Protein AF-A0A6S7E4U8-F1 (afdb_monomer_lite)

Foldseek 3Di:
DQVVLVVCLPPQLLVVLVVLLLLLVQLLCLLVVHFRDPCNVCRVVSNVLSVAFDNVLSVVLSVVSVVCSVCSNPPPDSSVSSVVNVVSSVVRSHD

Secondary structure (DSSP, 8-state):
-HHHHHHHHTS-HHHHHHHHHHHHHHHHHHHTTPPPSS-GGGHHHHHHHHTTS-HHHHHHHHHHHHH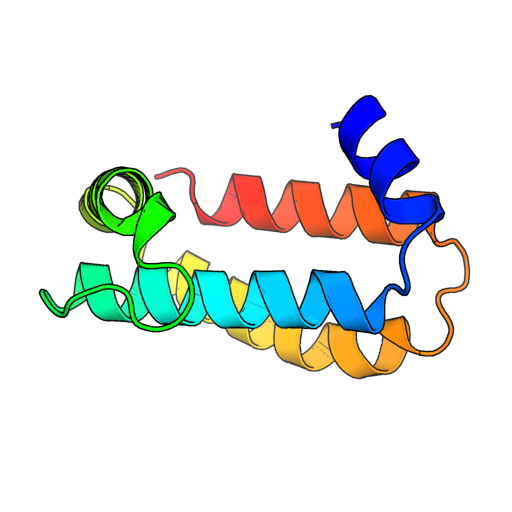HHHHHTS-S-HHHHHHHHHHHHHHHH--

Structure (mmCIF, N/CA/C/O backbone):
data_AF-A0A6S7E4U8-F1
#
_entry.id   AF-A0A6S7E4U8-F1
#
loop_
_atom_site.group_PDB
_atom_site.id
_atom_site.type_symbol
_atom_site.label_atom_id
_atom_site.label_alt_id
_atom_site.label_comp_id
_atom_site.label_asym_id
_atom_site.label_entity_id
_atom_site.label_seq_id
_atom_site.pdbx_PDB_ins_code
_atom_site.Cartn_x
_atom_site.Cartn_y
_atom_site.Cartn_z
_atom_site.occupancy
_atom_site.B_iso_or_equiv
_atom_site.auth_seq_id
_atom_site.auth_comp_id
_atom_site.auth_asym_id
_atom_site.auth_atom_id
_atom_site.pdbx_PDB_model_num
ATOM 1 N N . MET A 1 1 ? 12.850 -8.677 4.420 1.00 64.25 1 MET A N 1
ATOM 2 C CA . MET A 1 1 ? 12.888 -7.648 3.352 1.00 64.25 1 MET A CA 1
ATOM 3 C C . MET A 1 1 ? 13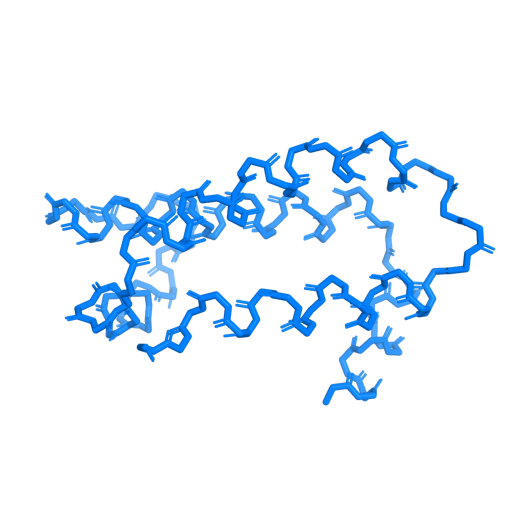.684 -8.082 2.127 1.00 64.25 1 MET A C 1
ATOM 5 O O . MET A 1 1 ? 13.183 -7.873 1.034 1.00 64.25 1 MET A O 1
ATOM 9 N N . GLY A 1 2 ? 14.869 -8.697 2.271 1.00 72.62 2 GLY A N 1
ATOM 10 C CA . GLY A 1 2 ? 15.698 -9.114 1.123 1.00 72.62 2 GLY A CA 1
ATOM 11 C C . GLY A 1 2 ? 15.000 -10.055 0.132 1.00 72.62 2 GLY A C 1
ATOM 12 O O . GLY A 1 2 ? 14.957 -9.752 -1.053 1.00 72.62 2 GLY A O 1
ATOM 13 N N . THR A 1 3 ? 14.355 -11.115 0.625 1.00 81.56 3 THR A N 1
ATOM 14 C CA . THR A 1 3 ? 13.663 -12.116 -0.212 1.00 81.56 3 THR A CA 1
ATOM 15 C C . THR A 1 3 ? 12.476 -11.548 -0.998 1.00 81.56 3 THR A C 1
ATOM 17 O O . THR A 1 3 ? 12.284 -11.881 -2.162 1.00 81.56 3 THR A O 1
ATOM 20 N N . LEU A 1 4 ? 11.691 -10.649 -0.391 1.00 81.56 4 LEU A N 1
ATOM 21 C CA . LEU A 1 4 ? 10.582 -9.977 -1.075 1.00 81.56 4 LEU A CA 1
ATOM 22 C C . LEU A 1 4 ? 11.090 -8.971 -2.119 1.00 81.56 4 LEU A C 1
ATOM 24 O O . LEU A 1 4 ? 10.535 -8.898 -3.207 1.00 81.56 4 LEU A O 1
ATOM 28 N N . ALA A 1 5 ? 12.159 -8.228 -1.817 1.00 81.12 5 ALA A N 1
ATOM 29 C CA . ALA A 1 5 ? 12.766 -7.315 -2.786 1.00 81.1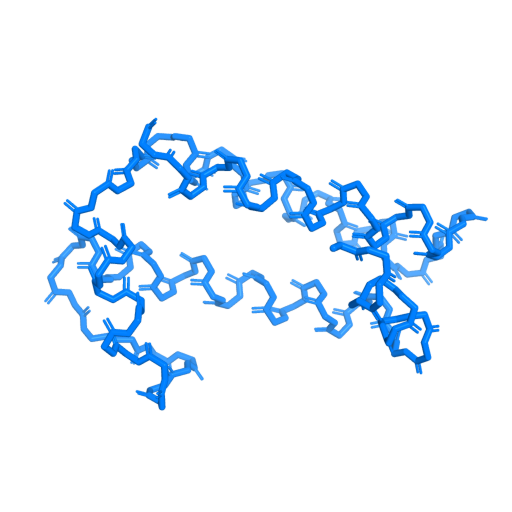2 5 ALA A CA 1
ATOM 30 C C . ALA A 1 5 ? 13.316 -8.064 -4.016 1.00 81.12 5 ALA A C 1
ATOM 32 O O . ALA A 1 5 ? 13.168 -7.582 -5.132 1.00 81.12 5 ALA A O 1
ATOM 33 N N . GLU A 1 6 ? 13.884 -9.258 -3.824 1.00 83.56 6 GLU A N 1
ATOM 34 C CA . GLU A 1 6 ? 14.332 -10.140 -4.915 1.00 83.56 6 GLU A CA 1
ATOM 35 C C . GLU A 1 6 ? 13.168 -10.698 -5.740 1.00 83.56 6 GLU A C 1
ATOM 37 O O . GLU A 1 6 ? 13.266 -10.800 -6.961 1.00 83.56 6 GLU A O 1
ATOM 42 N N . ALA A 1 7 ? 12.039 -11.021 -5.102 1.00 85.69 7 ALA A N 1
ATOM 43 C CA . ALA A 1 7 ? 10.835 -11.425 -5.825 1.00 85.69 7 ALA A CA 1
ATOM 44 C C . ALA A 1 7 ? 10.281 -10.280 -6.695 1.00 85.69 7 ALA A C 1
ATOM 46 O O . ALA A 1 7 ? 9.872 -10.515 -7.831 1.00 85.69 7 ALA A O 1
ATOM 47 N N . LEU A 1 8 ? 10.318 -9.041 -6.189 1.00 86.88 8 LEU A N 1
ATOM 48 C CA . LEU A 1 8 ? 9.863 -7.850 -6.914 1.00 86.88 8 LEU A CA 1
ATOM 49 C C . LEU A 1 8 ? 10.792 -7.427 -8.056 1.00 86.88 8 LEU A C 1
ATOM 51 O O . LEU A 1 8 ? 10.337 -6.733 -8.957 1.00 86.88 8 LEU A O 1
ATOM 55 N N . GLU A 1 9 ? 12.059 -7.844 -8.057 1.00 84.00 9 GLU A N 1
ATOM 56 C CA . GLU A 1 9 ? 13.007 -7.534 -9.138 1.00 84.00 9 GLU A CA 1
ATOM 57 C C . GLU A 1 9 ? 12.562 -8.112 -10.491 1.00 84.00 9 GLU A C 1
ATOM 59 O O . GLU A 1 9 ? 12.861 -7.551 -11.542 1.00 84.00 9 GLU A O 1
ATOM 64 N N . LYS A 1 10 ? 11.798 -9.210 -10.468 1.00 86.06 10 LYS A N 1
ATOM 65 C CA . LYS A 1 10 ? 11.256 -9.867 -11.668 1.00 86.06 10 LYS A CA 1
ATOM 66 C C . LYS A 1 10 ? 9.921 -9.280 -12.138 1.00 86.06 10 LYS A C 1
ATOM 68 O O . LYS A 1 10 ? 9.400 -9.713 -13.162 1.00 86.06 10 LYS A O 1
ATOM 73 N N . VAL A 1 11 ? 9.358 -8.335 -11.389 1.00 90.81 11 VAL A N 1
ATOM 74 C CA . VAL A 1 11 ? 8.062 -7.703 -11.659 1.00 90.81 11 VAL A CA 1
ATOM 75 C C . VAL A 1 11 ? 8.301 -6.247 -12.046 1.00 90.81 11 VAL A C 1
ATOM 77 O O . VAL A 1 11 ? 9.168 -5.577 -11.486 1.00 90.81 11 VAL A O 1
ATOM 80 N N . SER A 1 12 ? 7.520 -5.730 -12.996 1.00 91.00 12 SER A N 1
ATOM 81 C CA . SER A 1 12 ? 7.594 -4.312 -13.357 1.00 91.00 12 SER A CA 1
ATOM 82 C C . SER A 1 12 ? 7.380 -3.435 -12.124 1.00 91.00 12 SER A C 1
ATOM 84 O O . SER A 1 12 ? 6.406 -3.610 -11.388 1.00 91.00 12 SER A O 1
ATOM 86 N N . ALA A 1 13 ? 8.263 -2.458 -11.902 1.00 92.75 13 ALA A N 1
ATOM 87 C CA . ALA A 1 13 ? 8.155 -1.595 -10.733 1.00 92.75 13 ALA A CA 1
ATOM 88 C C . ALA A 1 13 ? 6.849 -0.800 -10.694 1.00 92.75 13 ALA A C 1
ATOM 90 O O . ALA A 1 13 ? 6.264 -0.612 -9.629 1.00 92.75 13 ALA A O 1
ATOM 91 N N . SER A 1 14 ? 6.332 -0.422 -11.860 1.00 92.62 14 SER A N 1
ATOM 92 C CA . SER A 1 14 ? 5.024 0.217 -11.985 1.00 92.62 14 SER A CA 1
ATOM 93 C C . SER A 1 14 ? 3.881 -0.657 -11.466 1.00 92.62 14 SER A C 1
ATOM 95 O O . SER A 1 14 ? 2.930 -0.127 -10.897 1.00 92.62 14 SER A O 1
ATOM 97 N N . GLU A 1 15 ? 3.970 -1.979 -11.629 1.00 93.56 15 GLU A N 1
ATOM 98 C CA . GLU A 1 15 ? 2.919 -2.918 -11.230 1.00 93.56 15 GLU A CA 1
ATOM 99 C C . GLU A 1 15 ? 2.822 -3.034 -9.708 1.00 93.56 15 GLU A C 1
ATOM 101 O O . GLU A 1 15 ? 1.755 -2.822 -9.128 1.00 93.56 15 GLU A O 1
ATOM 106 N N . TRP A 1 16 ? 3.941 -3.295 -9.029 1.00 94.38 16 TRP A N 1
ATOM 107 C CA . TRP A 1 16 ? 3.912 -3.424 -7.574 1.00 94.38 16 TRP A CA 1
ATOM 108 C C . TRP A 1 16 ? 3.772 -2.069 -6.863 1.00 94.38 16 TRP A C 1
ATOM 110 O O . TRP A 1 16 ? 3.203 -2.020 -5.773 1.00 94.38 16 TRP A O 1
ATOM 120 N N . ILE A 1 17 ? 4.190 -0.952 -7.474 1.00 95.56 17 ILE A N 1
ATOM 121 C CA . ILE A 1 17 ? 3.858 0.393 -6.972 1.00 95.56 17 ILE A CA 1
ATOM 122 C C . ILE A 1 17 ? 2.349 0.647 -7.045 1.00 95.56 17 ILE A C 1
ATOM 124 O O . ILE A 1 17 ? 1.782 1.158 -6.078 1.00 95.56 17 ILE A O 1
ATOM 128 N N . ASP A 1 18 ? 1.682 0.276 -8.143 1.00 95.56 18 ASP A N 1
ATOM 129 C CA . ASP A 1 18 ? 0.223 0.397 -8.268 1.00 95.56 18 ASP A CA 1
ATOM 130 C C . ASP A 1 18 ? -0.495 -0.452 -7.208 1.00 95.56 18 ASP A C 1
ATOM 132 O O . ASP A 1 18 ? -1.410 0.028 -6.536 1.00 95.56 18 ASP A O 1
ATOM 136 N N . ALA A 1 19 ? -0.021 -1.682 -6.979 1.00 96.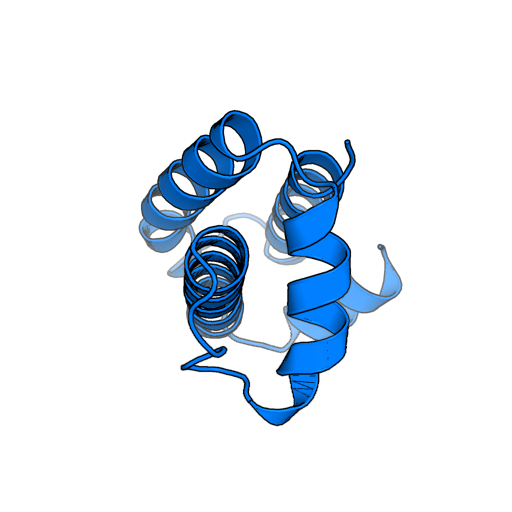25 19 ALA A N 1
ATOM 137 C CA . ALA A 1 19 ? -0.545 -2.548 -5.926 1.00 96.25 19 ALA A CA 1
ATOM 138 C C . ALA A 1 19 ? -0.392 -1.922 -4.527 1.00 96.25 19 ALA A C 1
ATOM 140 O O . ALA A 1 19 ? -1.341 -1.928 -3.741 1.00 96.25 19 ALA A O 1
ATOM 141 N N . LEU A 1 20 ? 0.759 -1.313 -4.223 1.00 97.00 20 LEU A N 1
ATOM 142 C CA . LEU A 1 20 ? 0.959 -0.594 -2.963 1.00 97.00 20 LEU A CA 1
ATOM 143 C C . LEU A 1 20 ? 0.025 0.621 -2.851 1.00 97.00 20 LEU A C 1
ATOM 145 O O . LEU A 1 20 ? -0.606 0.805 -1.816 1.00 97.00 20 LEU A O 1
ATOM 149 N N . GLN A 1 21 ? -0.139 1.425 -3.904 1.00 96.81 21 GLN A N 1
ATOM 150 C CA . GLN A 1 21 ? -1.064 2.571 -3.903 1.00 96.81 21 GLN A CA 1
ATOM 151 C C . GLN A 1 21 ? -2.516 2.144 -3.615 1.00 96.81 21 GLN A C 1
ATOM 153 O O . GLN A 1 21 ? -3.223 2.786 -2.829 1.00 96.81 21 GLN A O 1
ATOM 158 N N . ARG A 1 22 ? -2.951 1.021 -4.195 1.00 98.00 22 ARG A N 1
ATOM 159 C CA . ARG A 1 22 ? -4.261 0.415 -3.917 1.00 98.00 22 ARG A CA 1
ATOM 160 C C . ARG A 1 22 ? -4.384 -0.066 -2.471 1.00 98.00 22 ARG A C 1
ATOM 162 O O . ARG A 1 22 ? -5.397 0.213 -1.836 1.00 98.00 22 ARG A O 1
ATOM 169 N N . LEU A 1 23 ? -3.344 -0.693 -1.918 1.00 98.00 23 LEU A N 1
ATOM 170 C CA . LEU A 1 23 ? -3.330 -1.139 -0.520 1.00 98.00 23 LEU A CA 1
ATOM 171 C C . LEU A 1 23 ? -3.466 0.043 0.447 1.00 98.00 23 LEU A C 1
ATOM 173 O O . LEU A 1 23 ? -4.228 -0.032 1.405 1.00 98.00 23 LEU A O 1
ATOM 177 N N . TYR A 1 24 ? -2.781 1.158 0.181 1.00 97.94 24 TYR A N 1
ATOM 178 C CA . TYR A 1 24 ? -2.936 2.377 0.982 1.00 97.94 24 TYR A CA 1
ATOM 179 C C . TYR A 1 24 ? -4.347 2.949 0.895 1.00 97.94 24 TYR A C 1
ATOM 181 O O . TYR A 1 24 ? -4.853 3.474 1.884 1.00 97.94 24 TYR A O 1
ATOM 189 N N . THR A 1 25 ? -5.003 2.824 -0.259 1.00 98.00 25 THR A N 1
ATOM 190 C CA . THR A 1 25 ? -6.407 3.225 -0.382 1.00 98.00 25 THR A CA 1
ATOM 191 C C . THR A 1 25 ? -7.294 2.364 0.515 1.00 98.00 25 THR A C 1
ATOM 193 O O . THR A 1 25 ? -8.116 2.908 1.247 1.00 98.00 25 THR A O 1
ATOM 196 N N . ASP A 1 26 ? -7.082 1.048 0.533 1.00 98.38 26 ASP A N 1
ATOM 197 C CA . ASP A 1 26 ? -7.825 0.137 1.409 1.00 98.38 26 ASP A CA 1
ATOM 198 C C . ASP A 1 26 ? -7.545 0.392 2.899 1.00 98.38 26 ASP A C 1
ATOM 200 O O . ASP A 1 26 ? -8.473 0.350 3.703 1.00 98.38 26 ASP A O 1
ATOM 204 N N . LEU A 1 27 ? -6.306 0.729 3.275 1.00 98.06 27 LEU A N 1
ATOM 205 C CA . LEU A 1 27 ? -5.958 1.133 4.644 1.00 98.06 27 LEU A CA 1
ATOM 206 C C . LEU A 1 27 ? -6.707 2.402 5.069 1.00 98.06 27 LEU A C 1
ATOM 208 O O . LEU A 1 27 ? -7.261 2.457 6.167 1.00 98.06 27 LEU A O 1
ATOM 212 N N . MET A 1 28 ? -6.756 3.413 4.197 1.00 97.44 28 MET A N 1
ATOM 213 C CA . MET A 1 28 ? -7.490 4.651 4.468 1.00 97.44 28 MET A CA 1
ATOM 214 C C . MET A 1 28 ? -9.000 4.401 4.567 1.00 97.44 28 MET A C 1
ATOM 216 O O . MET A 1 28 ? -9.631 4.910 5.492 1.00 97.44 28 MET A O 1
ATOM 220 N N . LEU A 1 29 ? -9.567 3.581 3.676 1.00 98.06 29 LEU A N 1
ATOM 221 C CA . LEU A 1 29 ? -10.972 3.165 3.743 1.00 98.06 29 LEU A CA 1
ATOM 222 C C . LEU A 1 29 ? -11.280 2.460 5.069 1.00 98.06 29 LEU A C 1
ATOM 224 O O . LEU A 1 29 ? -12.194 2.875 5.779 1.00 98.06 29 LEU A O 1
ATOM 228 N N . ALA A 1 30 ? -10.472 1.469 5.447 1.00 98.00 30 ALA A N 1
ATOM 229 C CA . ALA A 1 30 ? -10.648 0.735 6.695 1.00 98.00 30 ALA A CA 1
ATOM 230 C C . ALA A 1 30 ? -10.530 1.641 7.930 1.00 98.00 30 ALA A C 1
ATOM 232 O O . ALA A 1 30 ? -11.309 1.492 8.869 1.00 98.00 30 ALA A O 1
ATOM 233 N N . SER A 1 31 ? -9.628 2.632 7.916 1.00 96.75 31 SER A N 1
ATOM 234 C CA . SER A 1 31 ? -9.519 3.615 9.009 1.00 96.75 31 SER A CA 1
ATOM 235 C C . SER A 1 31 ? -10.759 4.497 9.165 1.00 96.75 31 SER A C 1
ATOM 237 O O . SER A 1 31 ? -11.039 4.978 10.258 1.00 96.75 31 SER A O 1
ATOM 239 N N . ALA A 1 32 ? -11.520 4.676 8.084 1.00 96.75 32 ALA A N 1
ATOM 240 C CA . ALA A 1 32 ? -12.785 5.399 8.066 1.00 96.75 32 ALA A CA 1
ATOM 241 C C . ALA A 1 32 ? -14.008 4.481 8.283 1.00 96.75 32 ALA A C 1
ATOM 243 O O . ALA A 1 32 ? -15.142 4.929 8.130 1.00 96.75 32 ALA A O 1
ATOM 244 N N . GLY A 1 33 ? -13.801 3.198 8.609 1.00 96.44 33 GLY A N 1
ATOM 245 C CA . GLY A 1 33 ? -14.873 2.215 8.805 1.00 96.44 33 GLY A CA 1
ATOM 246 C C . GLY A 1 33 ? -15.498 1.680 7.511 1.00 96.44 33 GLY A C 1
ATOM 247 O O . GLY A 1 33 ? -16.529 1.013 7.560 1.00 96.44 33 GLY A O 1
ATOM 248 N N . ALA A 1 34 ? -14.891 1.954 6.354 1.00 98.00 34 ALA A N 1
ATOM 249 C CA . ALA A 1 34 ? -15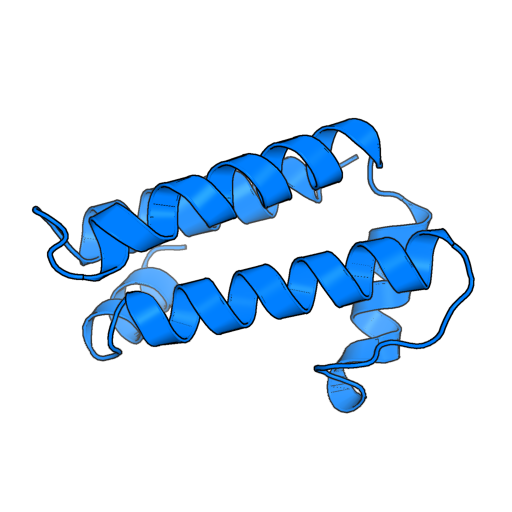.335 1.445 5.062 1.00 98.00 34 ALA A CA 1
ATOM 250 C C . ALA A 1 34 ? -14.645 0.109 4.710 1.00 98.00 34 ALA A C 1
ATOM 252 O O . ALA A 1 34 ? -13.514 -0.140 5.136 1.00 98.00 34 ALA A O 1
ATOM 253 N N . PRO A 1 35 ? -15.290 -0.764 3.914 1.00 95.94 35 PRO A N 1
ATOM 254 C CA . PRO A 1 35 ? -14.682 -2.021 3.486 1.00 95.94 35 PRO A CA 1
ATOM 255 C C . PRO A 1 35 ? -13.502 -1.796 2.526 1.00 95.94 35 PRO A C 1
ATOM 257 O O . PRO A 1 35 ? -13.469 -0.819 1.774 1.00 95.94 35 PRO A O 1
ATOM 260 N N . ALA A 1 36 ? -12.559 -2.745 2.507 1.00 97.38 36 ALA A N 1
ATOM 261 C CA . ALA A 1 36 ? -11.483 -2.778 1.515 1.00 97.38 36 ALA A CA 1
ATOM 262 C C . ALA A 1 36 ? -12.061 -2.923 0.097 1.00 97.38 36 ALA A C 1
ATOM 264 O O . ALA A 1 36 ? -12.925 -3.767 -0.149 1.00 97.38 36 ALA A O 1
ATOM 265 N N . ARG A 1 37 ? -11.573 -2.106 -0.839 1.00 98.06 37 ARG A N 1
ATOM 266 C CA . ARG A 1 37 ? -12.063 -2.027 -2.218 1.00 98.06 37 ARG A CA 1
ATOM 267 C C . ARG A 1 37 ? -11.213 -2.847 -3.183 1.00 98.06 37 ARG A C 1
ATOM 269 O O . ARG A 1 37 ? -11.772 -3.498 -4.061 1.00 98.06 37 ARG A O 1
ATOM 276 N N . TYR A 1 38 ? -9.888 -2.773 -3.075 1.00 98.25 38 TYR A N 1
ATOM 277 C CA . TYR A 1 38 ? -8.979 -3.348 -4.072 1.00 98.25 38 TYR A CA 1
ATOM 278 C C . TYR A 1 38 ? -8.516 -4.757 -3.722 1.00 98.25 38 TYR A C 1
ATOM 280 O O . TYR A 1 38 ? -8.405 -5.597 -4.613 1.00 98.25 38 TYR A O 1
ATOM 288 N N . PHE A 1 39 ? -8.304 -5.036 -2.437 1.00 97.88 39 PHE A N 1
ATOM 289 C CA . PHE A 1 39 ? -7.901 -6.347 -1.943 1.00 97.88 39 PHE A CA 1
ATOM 290 C C . PHE A 1 39 ? -8.883 -6.885 -0.890 1.00 97.88 39 PHE A C 1
ATOM 292 O O . PHE A 1 39 ? -8.509 -7.034 0.277 1.00 97.88 39 PHE A O 1
ATOM 299 N N . PRO A 1 40 ? -10.128 -7.249 -1.269 1.00 97.25 40 PRO A N 1
ATOM 300 C CA . PRO A 1 40 ? -11.109 -7.803 -0.330 1.00 97.25 40 PRO A CA 1
ATOM 301 C C . PRO A 1 40 ? -10.607 -9.043 0.422 1.00 97.25 40 PRO A C 1
ATOM 303 O O . PRO A 1 40 ? -10.891 -9.209 1.604 1.00 97.25 40 PRO A O 1
ATOM 306 N N . ALA A 1 41 ? -9.790 -9.880 -0.227 1.00 97.94 41 ALA A N 1
ATOM 307 C CA . ALA A 1 41 ? -9.176 -11.053 0.402 1.00 97.94 41 ALA A CA 1
ATOM 308 C C . ALA A 1 41 ? -8.224 -10.699 1.565 1.00 97.94 41 ALA A C 1
ATOM 310 O O . ALA A 1 41 ? -7.975 -11.533 2.430 1.00 97.94 41 ALA A O 1
ATOM 311 N N . LEU A 1 42 ? -7.709 -9.465 1.610 1.00 97.69 42 LEU A N 1
ATOM 312 C CA . LEU A 1 42 ? -6.838 -8.962 2.674 1.00 97.69 42 LEU A CA 1
ATOM 313 C C . LEU A 1 42 ? -7.594 -8.129 3.722 1.00 97.69 42 LEU A C 1
ATOM 315 O O . LEU A 1 42 ? -6.961 -7.614 4.642 1.00 97.69 42 LEU A O 1
ATOM 319 N N . ALA A 1 43 ? -8.925 -8.002 3.625 1.00 96.81 43 ALA A N 1
ATOM 320 C CA . ALA A 1 43 ? -9.716 -7.062 4.426 1.00 96.81 43 ALA A CA 1
ATOM 321 C C . ALA A 1 43 ? -9.486 -7.189 5.942 1.00 96.81 43 ALA A C 1
ATOM 323 O O . ALA A 1 43 ? -9.342 -6.176 6.620 1.00 96.81 43 ALA A O 1
ATOM 324 N N . SER A 1 44 ? -9.380 -8.415 6.470 1.00 97.56 44 SER A N 1
ATOM 325 C CA . SER A 1 44 ? -9.092 -8.638 7.896 1.00 97.56 44 SER A CA 1
ATOM 326 C C . SER A 1 44 ? -7.721 -8.084 8.305 1.00 97.56 44 SER A C 1
ATOM 328 O O . SER A 1 44 ? -7.608 -7.368 9.299 1.00 97.56 44 SER A O 1
ATOM 330 N N . GLY A 1 45 ? -6.677 -8.347 7.512 1.00 96.88 45 GLY A N 1
ATOM 331 C CA . GLY A 1 45 ? -5.334 -7.825 7.778 1.00 96.88 45 GLY A CA 1
ATOM 332 C C . GLY A 1 45 ? -5.263 -6.304 7.636 1.00 96.88 45 GLY A C 1
ATOM 333 O O . GLY A 1 45 ? -4.674 -5.629 8.479 1.00 96.88 45 GLY A O 1
ATOM 334 N N . VAL A 1 46 ? -5.924 -5.754 6.613 1.00 97.81 46 VAL A N 1
ATOM 335 C CA . VAL A 1 46 ? -6.046 -4.305 6.401 1.00 97.81 46 VAL A CA 1
ATOM 336 C C . VAL A 1 46 ? -6.728 -3.640 7.599 1.00 97.81 46 VAL A C 1
ATOM 338 O O . VAL A 1 46 ? -6.200 -2.660 8.116 1.00 97.81 46 VAL A O 1
ATOM 341 N N . ALA A 1 47 ? -7.839 -4.193 8.094 1.00 97.38 47 ALA A N 1
ATOM 342 C CA . ALA A 1 47 ? -8.549 -3.662 9.257 1.00 97.38 47 ALA A CA 1
ATOM 343 C C . ALA A 1 47 ? -7.687 -3.681 10.532 1.00 97.38 47 ALA A C 1
ATOM 345 O O . ALA A 1 47 ? -7.654 -2.699 11.270 1.00 97.38 47 ALA A O 1
ATOM 346 N N . GLN A 1 48 ? -6.929 -4.758 10.766 1.00 96.75 48 GLN A N 1
ATOM 347 C CA . GLN A 1 48 ? -6.021 -4.859 11.916 1.00 96.75 48 GLN A CA 1
ATOM 348 C C . GLN A 1 48 ? -4.888 -3.826 11.879 1.00 96.75 48 GLN A C 1
ATOM 350 O O . GLN A 1 48 ? -4.468 -3.329 12.923 1.00 96.75 48 GLN A O 1
ATOM 355 N N . VAL A 1 49 ? -4.357 -3.506 10.695 1.00 97.00 49 VAL A N 1
ATOM 356 C CA . VAL A 1 49 ? -3.363 -2.432 10.544 1.00 97.00 49 VAL A CA 1
ATOM 357 C C . VAL A 1 49 ? -4.033 -1.071 10.721 1.00 97.00 49 VAL A C 1
ATOM 359 O O . VAL A 1 49 ? -3.543 -0.251 11.497 1.00 97.00 49 VAL A O 1
ATOM 362 N N . ALA A 1 50 ? -5.180 -0.854 10.076 1.00 96.81 50 ALA A N 1
ATOM 363 C CA . ALA A 1 50 ? -5.916 0.403 10.131 1.00 96.81 50 ALA A CA 1
ATOM 364 C C . ALA A 1 50 ? -6.340 0.800 11.553 1.00 96.81 50 ALA A C 1
ATOM 366 O O . ALA A 1 50 ? -6.321 1.981 11.880 1.00 96.81 50 ALA A O 1
ATOM 367 N N . ALA A 1 51 ? -6.640 -0.176 12.415 1.00 96.06 51 ALA A N 1
ATOM 368 C CA . ALA A 1 51 ? -7.021 0.056 13.807 1.00 96.06 51 ALA A CA 1
ATOM 369 C C . ALA A 1 51 ? -5.895 0.623 14.696 1.00 96.06 51 ALA A C 1
ATOM 371 O O . ALA A 1 51 ? -6.181 1.160 15.763 1.00 96.06 51 ALA A O 1
ATOM 372 N N . ARG A 1 52 ? -4.623 0.489 14.295 1.00 95.56 52 ARG A N 1
ATOM 373 C CA . ARG A 1 52 ? -3.455 0.879 15.116 1.00 95.56 52 ARG A CA 1
ATOM 374 C C . ARG A 1 52 ? -2.478 1.830 14.431 1.00 95.56 52 ARG A C 1
ATOM 376 O O . ARG A 1 52 ? -1.567 2.330 15.082 1.00 95.56 52 ARG A O 1
ATOM 383 N N . MET A 1 53 ? -2.609 2.029 13.123 1.00 95.81 53 MET A N 1
ATOM 384 C CA . MET A 1 53 ? -1.694 2.871 12.361 1.00 95.81 53 MET A CA 1
ATOM 385 C C . MET A 1 53 ? -1.903 4.356 12.671 1.00 95.81 53 MET A C 1
ATOM 387 O O . MET A 1 53 ? -3.010 4.806 12.960 1.00 95.81 53 MET A O 1
ATOM 391 N N . ASN A 1 54 ? -0.848 5.153 12.519 1.00 96.31 54 ASN A N 1
ATOM 392 C CA . ASN A 1 54 ? -0.980 6.604 12.504 1.00 96.31 54 ASN A CA 1
ATOM 393 C C . ASN A 1 54 ? -1.430 7.071 11.108 1.00 96.31 54 ASN A C 1
ATOM 395 O O . ASN A 1 54 ? -0.640 7.082 10.158 1.00 96.31 54 ASN A O 1
ATOM 399 N N . THR A 1 55 ? -2.686 7.507 10.987 1.00 95.38 55 THR A N 1
ATOM 400 C CA . THR A 1 55 ? -3.291 7.927 9.711 1.00 95.38 55 THR A CA 1
ATOM 401 C C . THR A 1 55 ? -2.498 9.026 8.998 1.00 95.38 55 THR A C 1
ATOM 403 O O . THR A 1 55 ? -2.406 9.018 7.770 1.00 95.38 55 THR A O 1
ATOM 406 N N . ALA A 1 56 ? -1.862 9.948 9.731 1.00 95.50 56 ALA A N 1
ATOM 407 C CA . ALA A 1 56 ? -1.058 11.009 9.126 1.00 95.50 56 ALA A CA 1
ATOM 408 C C . ALA A 1 56 ? 0.219 10.460 8.464 1.00 95.50 56 ALA A C 1
ATOM 410 O O . ALA A 1 56 ? 0.514 10.828 7.322 1.00 95.50 56 ALA A O 1
ATOM 411 N N . LYS A 1 57 ? 0.932 9.536 9.131 1.00 96.31 57 LYS A N 1
ATOM 412 C CA . LYS A 1 57 ? 2.119 8.859 8.566 1.00 96.31 57 LYS A CA 1
ATOM 413 C C . LYS A 1 57 ? 1.755 8.056 7.315 1.00 96.31 57 LYS A C 1
ATOM 415 O O . LYS A 1 57 ? 2.466 8.106 6.310 1.00 96.31 57 LYS A O 1
ATOM 420 N N . VAL A 1 58 ? 0.627 7.350 7.354 1.00 96.88 58 VAL A N 1
ATOM 421 C CA . VAL A 1 58 ? 0.137 6.532 6.234 1.00 96.88 58 VAL A CA 1
ATOM 422 C C . VAL A 1 58 ? -0.265 7.409 5.051 1.00 96.88 58 VAL A C 1
ATOM 424 O O . VAL A 1 58 ? 0.147 7.142 3.923 1.00 96.88 58 VAL A O 1
ATOM 427 N N . ALA A 1 59 ? -0.973 8.514 5.291 1.00 95.81 59 ALA A N 1
ATOM 428 C CA . ALA A 1 59 ? -1.319 9.471 4.243 1.00 95.81 59 ALA A CA 1
ATOM 429 C C . ALA A 1 59 ? -0.074 10.129 3.617 1.00 95.81 59 ALA A C 1
ATOM 431 O O . ALA A 1 59 ? -0.029 10.364 2.408 1.00 95.81 59 ALA A O 1
ATOM 432 N N . GLU A 1 60 ? 0.960 10.421 4.410 1.00 96.50 60 GLU A N 1
ATOM 433 C CA . GLU A 1 60 ? 2.232 10.929 3.889 1.00 96.50 60 GLU A CA 1
ATOM 434 C C . GLU A 1 60 ? 2.948 9.899 3.010 1.00 96.50 60 GLU A C 1
ATOM 436 O O . GLU A 1 60 ? 3.404 10.231 1.911 1.00 96.50 60 GLU A O 1
ATOM 441 N N . ALA A 1 61 ? 3.009 8.643 3.455 1.00 96.56 61 ALA A N 1
ATOM 442 C CA . ALA A 1 61 ? 3.597 7.558 2.683 1.00 96.56 61 ALA A CA 1
ATOM 443 C C . ALA A 1 61 ? 2.816 7.276 1.386 1.00 96.56 61 ALA A C 1
ATOM 445 O O . ALA A 1 61 ? 3.447 7.092 0.345 1.00 96.56 61 ALA A O 1
ATOM 446 N N . ALA A 1 62 ? 1.481 7.371 1.395 1.00 95.88 62 ALA A N 1
ATOM 447 C CA . ALA A 1 62 ? 0.661 7.301 0.183 1.00 95.88 62 ALA A CA 1
ATOM 448 C C . ALA A 1 62 ? 1.039 8.401 -0.824 1.00 95.88 62 ALA A C 1
ATOM 450 O O . ALA A 1 62 ? 1.311 8.115 -1.990 1.00 95.88 62 ALA A O 1
ATOM 451 N N . ARG A 1 63 ? 1.149 9.661 -0.371 1.00 95.50 63 ARG A N 1
ATOM 452 C CA . ARG A 1 63 ? 1.591 10.779 -1.230 1.00 95.50 63 ARG A CA 1
ATOM 453 C C . ARG A 1 63 ? 3.001 10.564 -1.773 1.00 95.50 63 ARG A C 1
ATOM 455 O O . ARG A 1 63 ? 3.294 10.940 -2.908 1.00 95.50 63 ARG A O 1
ATOM 462 N N . TRP A 1 64 ? 3.893 9.999 -0.962 1.00 95.75 64 TRP A N 1
ATOM 463 C CA . TRP A 1 64 ? 5.244 9.663 -1.393 1.00 95.75 64 TRP A CA 1
ATOM 464 C C . TRP A 1 64 ? 5.243 8.568 -2.471 1.00 95.75 64 TRP A C 1
ATOM 466 O O . TRP A 1 64 ? 5.910 8.753 -3.489 1.00 95.75 64 TRP A O 1
ATOM 476 N N . LEU A 1 65 ? 4.442 7.505 -2.317 1.00 94.94 65 LEU A N 1
ATOM 477 C CA . LEU A 1 65 ? 4.273 6.444 -3.321 1.00 94.94 65 LEU A CA 1
ATOM 478 C C . LEU A 1 65 ? 3.749 6.985 -4.656 1.00 94.94 65 LEU A C 1
ATOM 480 O O . LEU A 1 65 ? 4.204 6.546 -5.710 1.00 94.94 65 LEU A O 1
ATOM 484 N N . THR A 1 66 ? 2.842 7.967 -4.647 1.00 92.12 66 THR A N 1
ATOM 485 C CA . THR A 1 66 ? 2.387 8.640 -5.879 1.00 92.12 66 THR A CA 1
ATOM 486 C C . THR A 1 66 ? 3.548 9.280 -6.636 1.00 92.12 66 THR A C 1
ATOM 488 O O . THR A 1 66 ? 3.636 9.143 -7.854 1.00 92.12 66 THR A O 1
ATOM 491 N N . ARG A 1 67 ? 4.490 9.916 -5.925 1.00 92.06 67 ARG A N 1
ATOM 492 C CA . ARG A 1 67 ? 5.694 10.499 -6.543 1.00 92.06 67 ARG A CA 1
ATOM 493 C C . ARG A 1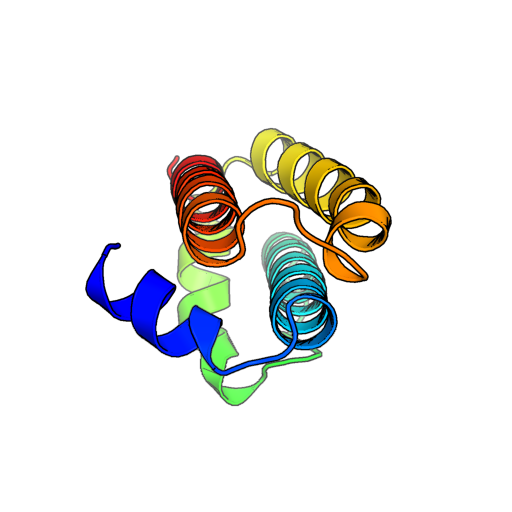 67 ? 6.667 9.437 -7.056 1.00 92.06 67 ARG A C 1
ATOM 495 O O . ARG A 1 67 ? 7.327 9.665 -8.064 1.00 92.06 67 ARG A O 1
ATOM 502 N N . GLN A 1 68 ? 6.736 8.275 -6.405 1.00 92.31 68 GLN A N 1
ATOM 503 C CA . GLN A 1 68 ? 7.610 7.180 -6.842 1.00 92.31 68 GLN A CA 1
ATOM 504 C C . GLN A 1 68 ? 7.166 6.543 -8.163 1.00 92.31 68 GLN A C 1
ATOM 506 O O . GLN A 1 68 ? 7.985 5.925 -8.836 1.00 92.31 68 GLN A O 1
ATOM 511 N N . ARG A 1 69 ? 5.907 6.731 -8.584 1.00 86.75 69 ARG A N 1
ATOM 512 C CA . ARG A 1 69 ? 5.395 6.187 -9.851 1.00 86.75 69 ARG A CA 1
ATOM 513 C C . ARG A 1 69 ? 6.197 6.652 -11.070 1.00 86.75 69 ARG A C 1
ATOM 515 O O . ARG A 1 69 ? 6.388 5.868 -11.987 1.00 86.75 69 ARG A O 1
ATOM 522 N N . ALA A 1 70 ? 6.711 7.884 -11.063 1.00 85.56 70 ALA A N 1
ATOM 523 C CA . ALA A 1 70 ? 7.568 8.381 -12.142 1.00 85.56 70 ALA A CA 1
ATOM 524 C C . ALA A 1 70 ? 8.915 7.636 -12.211 1.00 85.56 70 ALA A C 1
ATOM 526 O O . ALA A 1 70 ? 9.413 7.350 -13.295 1.00 85.56 70 ALA A O 1
ATOM 527 N N . LEU A 1 71 ? 9.482 7.285 -11.052 1.00 85.38 71 LEU A N 1
ATOM 528 C CA . LEU A 1 71 ? 10.737 6.533 -10.953 1.00 85.38 71 LEU A CA 1
ATOM 529 C C . LEU A 1 71 ? 10.546 5.045 -11.266 1.00 85.38 71 LEU A C 1
ATOM 531 O O . LEU A 1 71 ? 11.479 4.387 -11.714 1.00 85.38 71 LEU A O 1
ATOM 535 N N . ALA A 1 72 ? 9.336 4.523 -11.066 1.00 85.81 72 ALA A N 1
ATOM 536 C CA . ALA A 1 72 ? 8.996 3.130 -11.320 1.00 85.81 72 ALA A CA 1
ATOM 537 C C . ALA A 1 72 ? 9.070 2.746 -12.810 1.00 85.81 72 ALA A C 1
ATOM 539 O O . ALA A 1 72 ? 9.278 1.577 -13.124 1.00 85.81 72 ALA A O 1
ATOM 540 N N . THR A 1 73 ? 8.955 3.710 -13.729 1.00 86.38 73 THR A N 1
ATOM 541 C CA . THR A 1 73 ? 9.107 3.453 -15.169 1.00 86.38 73 THR A CA 1
ATOM 542 C C . THR A 1 73 ? 10.538 3.039 -15.524 1.00 86.38 73 THR A C 1
ATOM 544 O O . THR A 1 73 ? 10.728 2.131 -16.328 1.00 86.38 73 THR A O 1
ATOM 547 N N . HIS A 1 74 ? 11.540 3.671 -14.902 1.00 84.06 74 HIS A N 1
ATOM 548 C CA . HIS A 1 74 ? 12.963 3.413 -15.149 1.00 84.06 74 HIS A CA 1
ATOM 549 C C . HIS A 1 74 ? 13.788 3.583 -13.859 1.00 84.06 74 HIS A C 1
ATOM 551 O O . HIS A 1 74 ? 14.496 4.583 -13.701 1.00 84.06 74 HIS A O 1
ATOM 557 N N . PRO A 1 75 ? 13.707 2.637 -12.906 1.00 85.75 75 PRO A N 1
ATOM 558 C CA . PRO A 1 75 ? 14.489 2.725 -11.684 1.00 85.75 75 PRO A CA 1
ATOM 559 C C . PRO A 1 75 ? 15.972 2.488 -11.991 1.00 85.75 75 PRO A C 1
ATOM 561 O O . PRO A 1 75 ? 16.328 1.516 -12.651 1.00 85.75 75 PRO A O 1
ATOM 564 N N . LEU A 1 76 ? 16.851 3.334 -11.445 1.00 85.56 76 LEU A N 1
ATOM 565 C CA . LEU A 1 76 ? 18.308 3.178 -11.585 1.00 85.56 76 LEU A CA 1
ATOM 566 C C . LEU A 1 76 ? 18.812 1.837 -11.026 1.00 85.56 76 LEU A C 1
ATOM 568 O O . LEU A 1 76 ? 19.765 1.261 -11.540 1.00 85.56 76 LEU A O 1
ATOM 572 N N . ASN A 1 77 ? 18.175 1.346 -9.959 1.00 90.19 77 ASN A N 1
ATOM 573 C CA . ASN A 1 77 ? 18.434 0.033 -9.380 1.00 90.19 77 ASN A CA 1
ATOM 574 C C . ASN A 1 77 ? 17.122 -0.542 -8.828 1.00 90.19 77 ASN A C 1
ATOM 576 O O . ASN A 1 77 ? 16.622 -0.081 -7.800 1.00 90.19 77 ASN A O 1
ATOM 580 N N . ALA A 1 78 ? 16.566 -1.543 -9.513 1.00 89.62 78 ALA A N 1
ATOM 581 C CA . ALA A 1 78 ? 15.274 -2.135 -9.168 1.00 89.62 78 ALA A CA 1
ATOM 582 C C . ALA A 1 78 ? 15.264 -2.757 -7.761 1.00 89.62 78 ALA A C 1
ATOM 584 O O . ALA A 1 78 ? 14.328 -2.525 -6.995 1.00 89.62 78 ALA A O 1
ATOM 585 N N . LYS A 1 79 ? 16.331 -3.472 -7.377 1.00 90.00 79 LYS A N 1
ATOM 586 C CA . LYS A 1 79 ? 16.447 -4.117 -6.060 1.00 90.00 79 LYS A CA 1
ATOM 587 C C . LYS A 1 79 ? 16.497 -3.096 -4.925 1.00 90.00 79 LYS A C 1
ATOM 589 O O . LYS A 1 79 ? 15.783 -3.238 -3.932 1.00 90.00 79 LYS A O 1
ATOM 594 N N . LEU A 1 80 ? 17.302 -2.043 -5.072 1.00 91.75 80 LEU A N 1
ATOM 595 C CA . LEU A 1 80 ? 17.387 -0.962 -4.085 1.00 91.75 80 LEU A CA 1
ATOM 596 C C . LEU A 1 80 ? 16.074 -0.174 -4.002 1.00 91.75 80 LEU A C 1
ATOM 598 O O . LEU A 1 80 ? 15.625 0.177 -2.908 1.00 91.75 80 LEU A O 1
ATOM 602 N N . PHE A 1 81 ? 15.436 0.078 -5.145 1.00 93.12 81 PHE A N 1
ATOM 603 C CA . PHE A 1 81 ? 14.146 0.755 -5.204 1.00 93.12 81 PHE A CA 1
ATOM 604 C C . PHE A 1 81 ? 13.052 -0.053 -4.492 1.00 93.12 81 PHE A C 1
ATOM 606 O O . PHE A 1 81 ? 12.339 0.493 -3.649 1.00 93.12 81 PHE A O 1
ATOM 613 N N . ALA A 1 82 ? 12.981 -1.363 -4.741 1.00 92.88 82 ALA A N 1
ATOM 614 C CA . ALA A 1 82 ? 12.076 -2.267 -4.039 1.00 92.88 82 ALA A CA 1
ATOM 615 C C . ALA A 1 82 ? 12.370 -2.289 -2.531 1.00 92.88 82 ALA A C 1
ATOM 617 O O . ALA A 1 82 ? 11.464 -2.109 -1.720 1.00 92.88 82 ALA A O 1
ATOM 618 N N . HIS A 1 83 ? 13.637 -2.439 -2.136 1.00 93.50 83 HIS A N 1
ATOM 619 C CA . HIS A 1 83 ? 14.023 -2.486 -0.726 1.00 93.50 83 HIS A CA 1
ATOM 620 C C . HIS A 1 83 ? 13.636 -1.210 0.033 1.00 93.50 83 HIS A C 1
ATOM 622 O O . HIS A 1 83 ? 12.943 -1.281 1.049 1.00 93.50 83 HIS A O 1
ATOM 628 N N . SER A 1 84 ? 14.049 -0.046 -0.475 1.00 93.50 84 SER A N 1
ATOM 629 C CA . SER A 1 84 ? 13.772 1.254 0.152 1.00 93.50 84 SER A CA 1
ATOM 630 C C . SER A 1 84 ? 12.274 1.564 0.202 1.00 93.50 84 SER A C 1
ATOM 632 O O . SER A 1 84 ? 11.776 2.046 1.223 1.00 93.50 84 SER A O 1
ATOM 634 N N . THR A 1 85 ? 11.532 1.216 -0.855 1.00 95.06 85 THR A N 1
ATOM 635 C CA . THR A 1 85 ? 10.076 1.384 -0.893 1.00 95.06 85 THR A CA 1
ATOM 636 C C . THR A 1 85 ? 9.384 0.507 0.137 1.00 95.06 85 THR A C 1
ATOM 638 O O . THR A 1 85 ? 8.616 1.014 0.955 1.00 95.06 85 THR A O 1
ATOM 641 N N . LEU A 1 86 ? 9.687 -0.790 0.159 1.00 94.44 86 LEU A N 1
ATOM 642 C CA . LEU A 1 86 ? 9.078 -1.714 1.109 1.00 94.44 86 LEU A CA 1
ATOM 643 C C . LEU A 1 86 ? 9.427 -1.347 2.559 1.00 94.44 86 LEU A C 1
ATOM 645 O O . LEU A 1 86 ? 8.566 -1.433 3.434 1.00 94.44 86 LEU A O 1
ATOM 649 N N . GLN A 1 87 ? 10.658 -0.899 2.827 1.00 94.94 87 GLN A N 1
ATOM 650 C CA . GLN A 1 87 ? 11.053 -0.430 4.156 1.00 94.94 87 GLN A CA 1
ATOM 651 C C . GLN A 1 87 ? 10.194 0.757 4.603 1.00 94.94 87 GLN A C 1
ATOM 653 O O . GLN A 1 87 ? 9.662 0.742 5.713 1.00 94.94 87 GLN A O 1
ATOM 658 N N . ARG A 1 88 ? 10.002 1.762 3.739 1.00 95.50 88 ARG A N 1
ATOM 659 C CA . ARG A 1 88 ? 9.146 2.913 4.055 1.00 95.50 88 ARG A CA 1
ATOM 660 C C . ARG A 1 88 ? 7.690 2.505 4.275 1.00 95.50 88 ARG A C 1
ATOM 662 O O . ARG A 1 88 ? 7.058 3.025 5.193 1.00 95.50 88 ARG A O 1
ATOM 669 N N . VAL A 1 89 ? 7.176 1.566 3.478 1.00 95.44 89 VAL A N 1
ATOM 670 C CA . VAL A 1 89 ? 5.809 1.051 3.634 1.00 95.44 89 VAL A CA 1
ATOM 671 C C . VAL A 1 89 ? 5.614 0.436 5.014 1.00 95.44 89 VAL A C 1
ATOM 673 O O . VAL A 1 89 ? 4.717 0.860 5.745 1.00 95.44 89 VAL A O 1
ATOM 676 N N . VAL A 1 90 ? 6.498 -0.487 5.405 1.00 94.25 90 VAL A N 1
ATOM 677 C CA . VAL A 1 90 ? 6.449 -1.133 6.723 1.00 94.25 90 VAL A CA 1
ATOM 678 C C . VAL A 1 90 ? 6.495 -0.088 7.833 1.00 94.25 90 VAL A C 1
ATOM 680 O O . VAL A 1 90 ? 5.605 -0.071 8.676 1.00 94.25 90 VAL A O 1
ATOM 683 N N . LEU A 1 91 ? 7.469 0.827 7.799 1.00 94.56 91 LEU A N 1
ATOM 684 C CA . LEU A 1 91 ? 7.631 1.854 8.832 1.00 94.56 91 LEU A CA 1
ATOM 685 C C . LEU A 1 91 ? 6.413 2.776 8.963 1.00 94.56 91 LEU A C 1
ATOM 687 O O . LEU A 1 91 ? 6.088 3.194 10.068 1.00 94.56 91 LEU A O 1
ATOM 691 N N . SER A 1 92 ? 5.721 3.079 7.862 1.00 95.44 92 SER A N 1
ATOM 692 C CA . SER A 1 92 ? 4.516 3.916 7.915 1.00 95.44 92 SER A CA 1
ATOM 693 C C . SER A 1 92 ? 3.302 3.215 8.535 1.00 95.44 92 SER A C 1
ATOM 695 O O . SER A 1 92 ? 2.408 3.896 9.027 1.00 95.44 92 SER A O 1
ATOM 697 N N . CYS A 1 93 ? 3.275 1.877 8.514 1.00 92.56 93 CYS A N 1
ATOM 698 C CA . CYS A 1 93 ? 2.186 1.062 9.059 1.00 92.56 93 CYS A CA 1
ATOM 699 C C . CYS A 1 93 ? 2.425 0.640 10.519 1.00 92.56 93 CYS A C 1
ATOM 701 O O . CYS A 1 93 ? 1.536 0.062 11.145 1.00 92.56 93 CYS A O 1
ATOM 703 N N . LEU A 1 94 ? 3.621 0.891 11.057 1.00 89.62 94 LEU A N 1
ATOM 704 C CA . LEU A 1 94 ? 3.898 0.754 12.484 1.00 89.62 94 LEU A CA 1
ATOM 705 C C . LEU A 1 94 ? 3.314 1.966 13.227 1.00 89.62 94 LEU A C 1
ATOM 707 O O . LEU A 1 94 ? 3.351 3.086 12.711 1.00 89.62 94 LEU A O 1
ATOM 711 N N . ALA A 1 95 ? 2.755 1.722 14.416 1.00 68.38 95 ALA A N 1
ATOM 712 C CA . ALA A 1 95 ? 2.209 2.761 15.294 1.00 68.38 95 ALA A CA 1
ATOM 713 C C . ALA A 1 95 ? 3.277 3.830 15.617 1.00 68.38 95 ALA A C 1
ATOM 715 O O . ALA A 1 95 ? 4.390 3.437 16.029 1.00 68.38 95 ALA A O 1
#

Organism: NCBI:txid1287737

Radius of gyration: 13.16 Å; chains: 1; bounding box: 34×23×30 Å

pLDDT: mean 92.8, std 6.38, range [64.25, 98.38]

Sequence (95 aa):
MGTLAEALEKVSASEWIDALQRLYTDLMLASAGAPARYFPALASGVAQVAARMNTAKVAEAARWLTRQRALATHPLNAKLFAHSTLQRVVLSCLA